Protein AF-A0A917HAN1-F1 (afdb_monomer)

Radius of gyration: 18.53 Å; Cα contacts (8 Å, |Δi|>4): 68; chains: 1; bounding box: 52×40×46 Å

Structure (mmCIF, N/CA/C/O backbone):
data_AF-A0A917HAN1-F1
#
_entry.id   AF-A0A917HAN1-F1
#
loop_
_atom_site.group_PDB
_atom_site.id
_atom_site.type_symbol
_atom_site.label_atom_id
_atom_site.label_alt_id
_atom_site.label_comp_id
_atom_site.label_asym_id
_atom_site.label_entity_id
_atom_site.label_seq_id
_atom_site.pdbx_PDB_ins_code
_atom_site.Cartn_x
_atom_site.Cartn_y
_atom_site.Cartn_z
_atom_site.occupancy
_atom_site.B_iso_or_equiv
_atom_site.auth_seq_id
_atom_site.auth_comp_id
_atom_site.auth_asym_id
_atom_site.auth_atom_id
_atom_site.pdbx_PDB_model_num
ATOM 1 N N . MET A 1 1 ? 40.066 26.764 22.106 1.00 54.22 1 MET A N 1
ATOM 2 C CA . MET A 1 1 ? 39.830 26.076 20.815 1.00 54.22 1 MET A CA 1
ATOM 3 C C . MET A 1 1 ? 39.173 24.705 21.042 1.00 54.22 1 MET A C 1
ATOM 5 O O . MET A 1 1 ? 39.682 23.710 20.558 1.00 54.22 1 MET A O 1
ATOM 9 N N . GLN A 1 2 ? 38.063 24.633 21.789 1.00 56.31 2 GLN A N 1
ATOM 10 C CA . GLN A 1 2 ? 37.348 23.367 22.074 1.00 56.31 2 GLN A CA 1
ATOM 11 C C . GLN A 1 2 ? 35.949 23.308 21.438 1.00 56.31 2 GLN A C 1
ATOM 13 O O . GLN A 1 2 ? 35.442 22.228 21.188 1.00 56.31 2 GLN A O 1
ATOM 18 N N . PHE A 1 3 ? 35.387 24.451 21.035 1.00 52.94 3 PHE A N 1
ATOM 19 C CA . PHE A 1 3 ? 34.077 24.529 20.375 1.00 52.94 3 PHE A CA 1
ATOM 20 C C . PHE A 1 3 ? 34.024 23.930 18.957 1.00 52.94 3 PHE A C 1
ATOM 22 O O . PHE A 1 3 ? 32.941 23.707 18.430 1.00 52.94 3 PHE A O 1
ATOM 29 N N . ARG A 1 4 ? 35.175 23.685 18.310 1.00 56.06 4 ARG A N 1
ATOM 30 C CA . ARG A 1 4 ? 35.217 23.111 16.952 1.00 56.06 4 ARG A CA 1
ATOM 31 C C . ARG A 1 4 ? 35.149 21.580 16.923 1.00 56.06 4 ARG A C 1
ATOM 33 O O . ARG A 1 4 ? 34.625 21.057 15.953 1.00 56.06 4 ARG A O 1
ATOM 40 N N . GLN A 1 5 ? 35.589 20.878 17.971 1.00 49.91 5 GLN A N 1
ATOM 41 C CA . GLN A 1 5 ? 35.531 19.404 17.991 1.00 49.91 5 GLN A CA 1
ATOM 42 C C . GLN A 1 5 ? 34.136 18.858 18.342 1.00 49.91 5 GLN A C 1
ATOM 44 O O . GLN A 1 5 ? 33.772 17.771 17.900 1.00 49.91 5 GLN A O 1
ATOM 49 N N . GLU A 1 6 ? 33.310 19.622 19.063 1.00 51.34 6 GLU A N 1
ATOM 50 C CA . GLU A 1 6 ? 31.927 19.210 19.360 1.00 51.34 6 GLU A CA 1
ATOM 51 C C . GLU A 1 6 ? 30.994 19.365 18.148 1.00 51.34 6 GLU A C 1
ATOM 53 O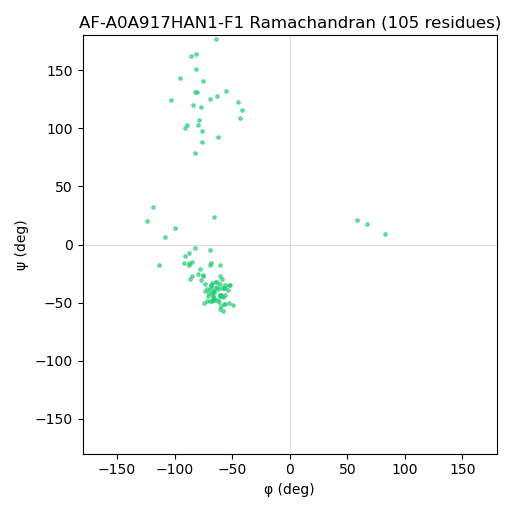 O . GLU A 1 6 ? 30.030 18.616 18.008 1.00 51.34 6 GLU A O 1
ATOM 58 N N . MET A 1 7 ? 31.307 20.286 17.231 1.00 52.91 7 MET A N 1
ATOM 59 C CA . MET A 1 7 ? 30.533 20.485 16.000 1.00 52.91 7 MET A CA 1
ATOM 60 C C . MET A 1 7 ? 30.828 19.404 14.951 1.00 52.91 7 MET A C 1
ATOM 62 O O . MET A 1 7 ? 29.927 19.033 14.213 1.00 52.91 7 MET A O 1
ATOM 66 N N . GLU A 1 8 ? 32.042 18.845 14.907 1.00 49.50 8 GLU A N 1
ATOM 67 C CA . GLU A 1 8 ? 32.395 17.775 13.955 1.00 49.50 8 GLU A CA 1
ATOM 68 C C . GLU A 1 8 ? 31.807 16.411 14.345 1.00 49.50 8 GLU A C 1
ATOM 70 O O . GLU A 1 8 ? 31.491 15.607 13.473 1.00 49.50 8 GLU A O 1
ATOM 75 N N . THR A 1 9 ? 31.558 16.168 15.636 1.00 48.19 9 THR A N 1
ATOM 76 C CA . THR A 1 9 ? 30.936 14.906 16.085 1.00 48.19 9 THR A CA 1
ATOM 77 C C . THR A 1 9 ? 29.421 14.886 15.843 1.00 48.19 9 THR A C 1
ATOM 79 O O . THR A 1 9 ? 28.827 13.817 15.740 1.00 48.19 9 THR A O 1
ATOM 82 N N . LYS A 1 10 ? 28.778 16.054 15.699 1.00 47.78 10 LYS A N 1
ATOM 83 C CA . LYS A 1 10 ? 27.331 16.145 15.448 1.00 47.78 10 LYS A CA 1
ATOM 84 C C . LYS A 1 10 ? 26.952 16.012 13.966 1.00 47.78 10 LYS A C 1
ATOM 86 O O . LYS A 1 10 ? 25.793 15.770 13.664 1.00 47.78 10 LYS A O 1
ATOM 91 N N . VAL A 1 11 ? 27.912 16.145 13.048 1.00 50.28 11 V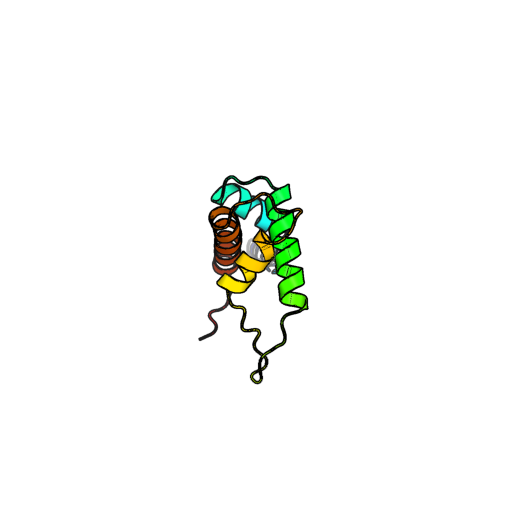AL A N 1
ATOM 92 C CA . VAL A 1 11 ? 27.660 16.108 11.592 1.00 50.28 11 VAL A CA 1
ATOM 93 C C . VAL A 1 11 ? 27.782 14.686 11.012 1.00 50.28 11 VAL A C 1
ATOM 95 O O . VAL A 1 11 ? 27.379 14.443 9.882 1.00 50.28 11 VAL A O 1
ATOM 98 N N . MET A 1 12 ? 28.274 13.708 11.781 1.00 46.81 12 MET A N 1
ATOM 99 C CA . MET A 1 12 ? 28.539 12.344 11.288 1.00 46.81 12 MET A CA 1
ATOM 100 C C . MET A 1 12 ? 27.454 11.303 11.628 1.00 46.81 12 MET A C 1
ATOM 102 O O . MET A 1 12 ? 27.697 10.111 11.466 1.00 46.81 12 MET A O 1
ATOM 106 N N . THR A 1 13 ? 26.258 11.711 12.070 1.00 46.03 13 THR A N 1
ATOM 107 C CA . THR A 1 13 ? 25.138 10.779 12.352 1.00 46.03 13 THR A CA 1
ATOM 108 C C . THR A 1 13 ? 23.849 11.101 11.598 1.00 46.03 13 THR A C 1
ATOM 110 O O . THR A 1 13 ? 22.781 10.653 11.999 1.00 46.03 13 THR A O 1
ATOM 113 N N . GLU A 1 14 ? 23.930 11.859 10.506 1.00 46.66 14 GLU A N 1
ATOM 114 C CA . GLU A 1 14 ? 22.801 12.085 9.589 1.00 46.66 14 GLU A CA 1
ATOM 115 C C . GLU A 1 14 ? 23.120 11.559 8.184 1.00 46.66 14 GLU A C 1
ATOM 117 O O . GLU A 1 14 ? 22.655 12.079 7.176 1.00 46.66 14 GLU A O 1
ATOM 122 N N . GLN A 1 15 ? 23.904 10.482 8.102 1.00 41.81 15 GLN A N 1
ATOM 123 C CA . GLN A 1 15 ? 23.774 9.572 6.970 1.00 41.81 15 GLN A CA 1
ATOM 124 C C . GLN A 1 15 ? 22.512 8.761 7.243 1.00 41.81 15 GLN A C 1
ATOM 126 O O . GLN A 1 15 ? 22.548 7.758 7.958 1.00 41.81 15 GLN A O 1
ATOM 131 N N . GLY A 1 16 ? 21.382 9.310 6.785 1.00 43.94 16 GLY A N 1
ATOM 132 C CA . GLY A 1 16 ? 20.089 8.652 6.807 1.00 43.94 16 GLY A CA 1
ATOM 133 C C . GLY A 1 16 ? 20.274 7.227 6.318 1.00 43.94 16 GLY A C 1
ATOM 134 O O . GLY A 1 16 ? 20.832 6.990 5.253 1.00 43.94 16 GLY A O 1
ATOM 135 N N . ASN A 1 17 ? 19.883 6.280 7.156 1.00 42.44 17 ASN A N 1
ATOM 136 C CA . ASN A 1 17 ? 19.785 4.893 6.770 1.00 42.44 17 ASN A CA 1
ATOM 137 C C . ASN A 1 17 ? 18.731 4.844 5.653 1.00 42.44 17 ASN A C 1
ATOM 139 O O . ASN A 1 17 ? 17.545 4.761 5.952 1.00 42.44 17 ASN A O 1
ATOM 143 N N . GLU A 1 18 ? 19.143 4.941 4.385 1.00 49.47 18 GLU A N 1
ATOM 144 C CA . GLU A 1 18 ? 18.312 4.812 3.167 1.00 49.47 18 GLU A CA 1
ATOM 145 C C . GLU A 1 18 ? 17.750 3.385 3.006 1.00 49.47 18 GLU A C 1
ATOM 147 O O . GLU A 1 18 ? 17.438 2.909 1.921 1.00 49.47 18 GLU A O 1
ATOM 152 N N . GLN A 1 19 ? 17.639 2.663 4.114 1.00 52.78 19 GLN A N 1
ATOM 153 C CA . GLN A 1 19 ? 16.905 1.434 4.227 1.00 52.78 19 GLN A CA 1
ATOM 154 C C . GLN A 1 19 ? 15.489 1.839 4.618 1.00 52.78 19 GLN A C 1
ATOM 156 O O . GLN A 1 19 ? 15.244 2.221 5.764 1.00 52.78 19 GLN A O 1
ATOM 161 N N . VAL A 1 20 ? 14.577 1.805 3.645 1.00 62.44 20 VAL A N 1
ATOM 162 C CA . VAL A 1 20 ? 13.135 1.959 3.871 1.00 62.44 20 VAL A CA 1
ATOM 163 C C . VAL A 1 20 ? 12.759 1.180 5.124 1.00 62.44 20 VAL A C 1
ATOM 165 O O . VAL A 1 20 ? 12.907 -0.042 5.180 1.00 62.44 20 VAL A O 1
ATOM 168 N N . ASN A 1 21 ? 12.305 1.885 6.155 1.00 81.44 21 ASN A N 1
ATOM 169 C CA . ASN A 1 21 ? 11.780 1.220 7.329 1.00 81.44 21 ASN A CA 1
ATOM 170 C C . ASN A 1 21 ? 10.348 0.782 7.017 1.00 81.44 21 ASN A C 1
A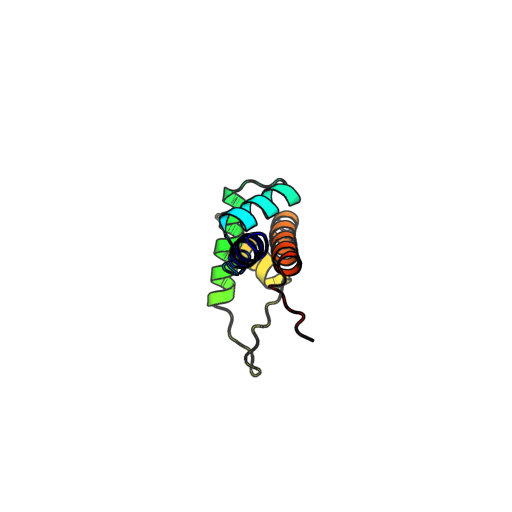TOM 172 O O . ASN A 1 21 ? 9.433 1.601 7.038 1.00 81.44 21 ASN A O 1
ATOM 176 N N . GLU A 1 22 ? 10.155 -0.508 6.740 1.00 81.44 22 GLU A N 1
ATOM 177 C CA . GLU A 1 22 ? 8.834 -1.086 6.459 1.00 81.44 22 GLU A CA 1
ATOM 178 C C . GLU A 1 22 ? 7.806 -0.732 7.545 1.00 81.44 22 GLU A C 1
ATOM 180 O O . GLU A 1 22 ? 6.640 -0.492 7.248 1.00 81.44 22 GLU A O 1
ATOM 185 N N . GLN A 1 23 ? 8.222 -0.644 8.815 1.00 87.31 23 GLN A N 1
ATOM 186 C CA . GLN A 1 23 ? 7.313 -0.267 9.900 1.00 87.31 23 GLN A CA 1
ATOM 187 C C . GLN A 1 23 ? 6.870 1.195 9.808 1.00 87.31 23 GLN A C 1
ATOM 189 O O . GLN A 1 23 ? 5.732 1.499 10.159 1.00 87.31 23 GLN A O 1
ATOM 194 N N . GLU A 1 24 ? 7.754 2.081 9.353 1.00 88.00 24 GLU A N 1
ATOM 195 C CA . GLU A 1 24 ? 7.452 3.498 9.140 1.00 88.00 24 GLU A CA 1
ATOM 196 C C . GLU A 1 24 ? 6.527 3.677 7.933 1.00 88.00 24 GLU A C 1
ATOM 198 O O . GLU A 1 24 ? 5.519 4.365 8.052 1.00 88.00 24 GLU A O 1
ATOM 203 N N . LEU A 1 25 ? 6.798 2.976 6.826 1.00 89.25 25 LEU A N 1
ATOM 204 C CA . LEU A 1 25 ? 5.931 2.944 5.643 1.00 89.25 25 LEU A CA 1
ATOM 205 C C . LEU A 1 25 ? 4.512 2.484 6.005 1.00 89.25 25 LEU A C 1
ATOM 207 O O . LEU A 1 25 ? 3.533 3.165 5.716 1.00 89.25 25 LEU A O 1
ATOM 211 N N . ILE A 1 26 ? 4.390 1.357 6.710 1.00 91.94 26 ILE A N 1
ATOM 212 C CA . ILE A 1 26 ? 3.082 0.821 7.106 1.00 91.94 26 ILE A CA 1
ATOM 213 C C . ILE A 1 26 ? 2.333 1.795 8.027 1.00 91.94 26 ILE A C 1
ATOM 215 O O . ILE A 1 26 ? 1.112 1.926 7.922 1.00 91.94 26 ILE A O 1
ATOM 219 N N . GLN A 1 27 ? 3.040 2.476 8.935 1.00 91.75 27 GLN A N 1
ATOM 220 C CA . GLN A 1 27 ? 2.434 3.500 9.788 1.00 91.75 27 GLN A CA 1
ATOM 221 C C . GLN A 1 27 ? 1.984 4.716 8.979 1.00 91.75 27 GLN A C 1
ATOM 223 O O . GLN A 1 27 ? 0.854 5.159 9.167 1.00 91.75 27 GLN A O 1
ATOM 228 N N . TYR A 1 28 ? 2.808 5.201 8.050 1.00 93.06 28 TYR A N 1
ATOM 229 C CA . TYR A 1 28 ? 2.462 6.306 7.160 1.00 93.06 28 TYR A CA 1
ATOM 230 C C . TYR A 1 28 ? 1.196 5.995 6.358 1.00 93.06 28 TYR A C 1
ATOM 232 O O . TYR A 1 28 ? 0.224 6.748 6.421 1.00 93.06 28 TYR A O 1
ATOM 240 N N . ILE A 1 29 ? 1.147 4.836 5.694 1.00 93.50 29 ILE A N 1
ATOM 241 C CA . ILE A 1 29 ? -0.027 4.410 4.925 1.00 93.50 29 ILE A CA 1
ATOM 242 C C . ILE A 1 29 ? -1.256 4.306 5.835 1.00 93.50 29 ILE A C 1
ATOM 244 O O . ILE A 1 29 ? -2.338 4.763 5.467 1.00 93.50 29 ILE A O 1
ATOM 248 N N . ALA A 1 30 ? -1.122 3.741 7.040 1.00 94.19 30 ALA A N 1
ATOM 249 C CA . ALA A 1 30 ? -2.235 3.644 7.987 1.00 94.19 30 ALA A CA 1
ATOM 250 C C . ALA A 1 30 ? -2.740 5.027 8.426 1.00 94.19 30 ALA A C 1
ATOM 252 O O . ALA A 1 30 ? -3.946 5.234 8.592 1.00 94.19 30 ALA A O 1
ATOM 253 N N . GLU A 1 31 ? -1.839 5.993 8.594 1.00 94.00 31 GLU A N 1
ATOM 254 C CA . GLU A 1 31 ? -2.187 7.368 8.929 1.00 94.00 31 GLU A CA 1
ATOM 255 C C . GLU A 1 31 ? -2.881 8.096 7.773 1.00 94.00 31 GLU A C 1
ATOM 257 O O . GLU A 1 31 ? -3.849 8.815 8.043 1.00 94.00 31 GLU A O 1
ATOM 262 N N . GLN A 1 32 ? -2.467 7.877 6.523 1.00 93.44 32 GLN A N 1
ATOM 263 C CA . GLN A 1 32 ? -3.087 8.497 5.345 1.00 93.44 32 GLN A CA 1
ATOM 264 C C . GLN A 1 32 ? -4.439 7.863 4.998 1.00 93.44 32 GLN A C 1
ATOM 266 O O . GLN A 1 32 ? -5.453 8.550 4.885 1.00 93.44 32 GLN A O 1
ATOM 271 N N . THR A 1 33 ? -4.483 6.535 4.911 1.00 92.44 33 THR A N 1
ATOM 272 C CA . THR A 1 33 ? -5.652 5.784 4.417 1.00 92.44 33 THR A CA 1
ATOM 273 C C . THR A 1 33 ? -6.679 5.463 5.503 1.00 92.44 33 THR A C 1
ATOM 275 O O . THR A 1 33 ? -7.825 5.126 5.204 1.00 92.44 33 THR A O 1
ATOM 278 N N . LYS A 1 34 ? -6.285 5.545 6.784 1.00 93.56 34 LYS A N 1
ATOM 279 C CA . LYS A 1 34 ? -7.072 5.083 7.945 1.00 93.56 34 LYS A CA 1
ATOM 280 C C . LYS A 1 34 ? -7.441 3.594 7.890 1.00 93.56 34 LYS A C 1
ATOM 282 O O . LYS A 1 34 ? -8.385 3.170 8.562 1.00 93.56 34 LYS A O 1
ATOM 287 N N . LEU A 1 35 ? -6.706 2.801 7.112 1.00 93.25 35 LEU A N 1
ATOM 288 C CA . LEU A 1 35 ? -6.897 1.358 7.000 1.00 93.25 35 LEU A CA 1
ATOM 289 C C . LEU A 1 35 ? -6.134 0.603 8.086 1.00 93.25 35 LEU A C 1
ATOM 291 O O . LEU A 1 35 ? -5.237 1.127 8.749 1.00 93.25 35 LEU A O 1
ATOM 295 N N . ASP A 1 36 ? -6.527 -0.649 8.305 1.00 93.31 36 ASP A N 1
ATOM 296 C CA . ASP A 1 36 ? -5.865 -1.478 9.295 1.00 93.31 36 ASP A CA 1
ATOM 297 C C . ASP A 1 36 ? -4.500 -1.969 8.795 1.00 93.31 36 ASP A C 1
ATOM 299 O O . ASP A 1 36 ? -4.326 -2.376 7.647 1.00 93.31 36 ASP A O 1
ATOM 303 N N . VAL A 1 37 ? -3.537 -1.988 9.716 1.00 92.56 37 VAL A N 1
ATOM 304 C CA . VAL A 1 37 ? -2.148 -2.403 9.477 1.00 92.56 37 VAL A CA 1
ATOM 305 C C . VAL A 1 37 ? -2.048 -3.783 8.821 1.00 92.56 37 VAL A C 1
ATOM 307 O O . VAL A 1 37 ? -1.155 -4.004 8.009 1.00 92.56 37 VAL A O 1
ATOM 310 N N . LYS A 1 38 ? -2.948 -4.723 9.145 1.00 92.69 38 LYS A N 1
ATOM 311 C CA . LYS A 1 38 ? -2.887 -6.082 8.587 1.00 92.69 38 LYS A CA 1
ATOM 312 C C . LYS A 1 38 ? -3.312 -6.105 7.124 1.00 92.69 38 LYS A C 1
ATOM 314 O O . LYS A 1 38 ? -2.695 -6.820 6.342 1.00 92.69 38 LYS A O 1
ATOM 319 N N . SER A 1 39 ? -4.339 -5.343 6.761 1.00 92.88 39 SER A N 1
ATOM 320 C CA . SER A 1 39 ? -4.767 -5.193 5.373 1.00 92.88 39 SER A CA 1
ATOM 321 C C . SER A 1 39 ? -3.706 -4.471 4.547 1.00 92.88 39 SER A C 1
ATOM 323 O O . SER A 1 39 ? -3.400 -4.933 3.456 1.00 92.88 39 SER A O 1
ATOM 325 N N . ILE A 1 40 ? -3.070 -3.429 5.096 1.00 93.94 40 ILE A N 1
ATOM 326 C CA . ILE A 1 40 ? -1.945 -2.735 4.444 1.00 93.94 40 ILE A CA 1
ATOM 327 C C . ILE A 1 40 ? -0.793 -3.709 4.182 1.00 93.94 40 ILE A C 1
ATOM 329 O O . ILE A 1 40 ? -0.372 -3.880 3.046 1.00 93.94 40 ILE A O 1
ATOM 333 N N . GLN A 1 41 ? -0.344 -4.436 5.209 1.00 93.81 41 GLN A N 1
ATOM 334 C CA . GLN A 1 41 ? 0.700 -5.457 5.060 1.00 93.81 41 GLN A CA 1
ATOM 335 C C . GLN A 1 41 ? 0.350 -6.527 4.022 1.00 93.81 41 GLN A C 1
ATOM 337 O O . GLN A 1 41 ? 1.235 -7.059 3.356 1.00 93.81 41 GLN A O 1
ATOM 342 N N . LEU A 1 42 ? -0.930 -6.888 3.916 1.00 94.69 42 LEU A N 1
ATOM 343 C CA . LEU A 1 42 ? -1.378 -7.879 2.952 1.00 94.69 42 LEU A CA 1
ATOM 344 C C . LEU A 1 42 ? -1.297 -7.353 1.515 1.00 94.69 42 LEU A C 1
ATOM 346 O O . LEU A 1 42 ? -0.857 -8.096 0.641 1.00 94.69 42 LEU A O 1
ATOM 350 N N . VAL A 1 43 ? -1.692 -6.097 1.294 1.00 94.50 43 VAL A N 1
ATOM 351 C CA . VAL A 1 43 ? -1.583 -5.416 -0.003 1.00 94.50 43 VAL A CA 1
ATOM 352 C C . VAL A 1 43 ? -0.119 -5.330 -0.432 1.00 94.50 43 VAL A C 1
ATOM 354 O O . VAL A 1 43 ? 0.221 -5.930 -1.449 1.00 94.50 43 VAL A O 1
ATOM 357 N N . LEU A 1 44 ? 0.755 -4.755 0.404 1.00 92.62 44 LEU A N 1
ATOM 358 C CA . LEU A 1 44 ? 2.198 -4.625 0.128 1.00 92.62 44 LEU A CA 1
ATOM 359 C C . LEU A 1 44 ? 2.863 -5.979 -0.169 1.00 92.62 44 LEU A C 1
ATOM 361 O O . LEU A 1 44 ? 3.717 -6.128 -1.038 1.00 92.62 44 LEU A O 1
ATOM 365 N N . LYS A 1 45 ? 2.444 -7.037 0.535 1.00 93.25 45 LYS A N 1
ATOM 366 C CA . LYS A 1 45 ? 2.946 -8.393 0.282 1.00 93.25 45 LYS A CA 1
ATOM 367 C C . LYS A 1 45 ? 2.538 -8.921 -1.096 1.00 93.25 45 LYS A C 1
ATOM 369 O O . LYS A 1 45 ? 3.311 -9.646 -1.727 1.00 93.25 45 LYS A O 1
ATOM 374 N N . HIS A 1 46 ? 1.299 -8.673 -1.518 1.00 94.00 46 HIS A N 1
ATOM 375 C CA . HIS A 1 46 ? 0.818 -9.118 -2.827 1.00 94.00 46 HIS A CA 1
ATOM 376 C C . HIS A 1 46 ? 1.443 -8.305 -3.950 1.00 94.00 46 HIS A C 1
ATOM 378 O O . HIS A 1 46 ? 1.811 -8.905 -4.958 1.00 94.00 46 HIS A O 1
ATOM 384 N N . GLU A 1 47 ? 1.623 -7.007 -3.740 1.00 90.50 47 GLU A N 1
ATOM 385 C CA . GLU A 1 47 ? 2.368 -6.125 -4.629 1.00 90.50 47 GLU A CA 1
ATOM 386 C C . GLU A 1 47 ? 3.802 -6.606 -4.818 1.00 90.50 47 GLU A C 1
ATOM 388 O O . GLU A 1 47 ? 4.164 -6.948 -5.937 1.00 90.50 47 GLU A O 1
ATOM 393 N N . GLN A 1 48 ? 4.593 -6.770 -3.752 1.00 88.62 48 GLN A N 1
ATOM 394 C CA . GLN A 1 48 ? 5.969 -7.265 -3.881 1.00 88.62 48 GLN A CA 1
ATOM 395 C C . GLN A 1 48 ? 6.024 -8.586 -4.660 1.00 88.62 48 GLN A C 1
ATOM 397 O O . GLN A 1 48 ? 6.892 -8.802 -5.500 1.00 88.62 48 GLN A O 1
ATOM 402 N N . LYS A 1 49 ? 5.050 -9.474 -4.436 1.00 89.50 49 LYS A N 1
ATOM 403 C CA . LYS A 1 49 ? 4.949 -10.736 -5.174 1.00 89.50 49 LYS A CA 1
ATOM 404 C C . LYS A 1 49 ? 4.602 -10.544 -6.656 1.00 89.50 49 LYS A C 1
ATOM 406 O O . LYS A 1 49 ? 5.002 -11.370 -7.476 1.00 89.50 49 LYS A O 1
ATOM 411 N N . PHE A 1 50 ? 3.815 -9.526 -6.990 1.00 88.12 50 PHE A N 1
ATOM 412 C CA . PHE A 1 50 ? 3.546 -9.133 -8.369 1.00 88.12 50 PHE A CA 1
ATOM 413 C C . PHE A 1 50 ? 4.828 -8.601 -9.023 1.00 88.12 50 PHE A C 1
ATOM 415 O O . PHE A 1 50 ? 5.214 -9.102 -10.077 1.00 88.12 50 PHE A O 1
ATOM 422 N N . MET A 1 51 ? 5.545 -7.706 -8.336 1.00 82.12 51 MET A N 1
ATOM 423 C CA . MET A 1 51 ? 6.830 -7.133 -8.759 1.00 82.12 51 MET A CA 1
ATOM 424 C C . MET A 1 51 ? 7.902 -8.205 -8.991 1.00 82.12 51 MET A C 1
ATOM 426 O O . MET A 1 51 ? 8.563 -8.204 -10.024 1.00 82.12 51 MET A O 1
ATOM 430 N N . ASP A 1 52 ? 8.029 -9.178 -8.083 1.00 82.38 52 ASP A N 1
ATOM 431 C CA . ASP A 1 52 ? 8.964 -10.308 -8.212 1.00 82.38 52 ASP A CA 1
ATOM 432 C C . ASP A 1 52 ? 8.687 -11.167 -9.463 1.00 82.38 52 ASP A C 1
ATOM 434 O O . ASP A 1 52 ? 9.573 -11.855 -9.977 1.00 82.38 52 ASP A O 1
ATOM 438 N N . GLY A 1 53 ? 7.433 -11.181 -9.924 1.00 74.69 53 GLY A N 1
ATOM 439 C CA . GLY A 1 53 ? 6.997 -11.882 -11.130 1.00 74.69 53 GLY A CA 1
ATOM 440 C C . GLY A 1 53 ? 7.027 -11.022 -12.394 1.00 74.69 53 GLY A C 1
ATOM 441 O O . GLY A 1 53 ? 6.961 -11.580 -13.497 1.00 74.69 53 GLY A O 1
ATOM 442 N N . ALA A 1 54 ? 7.121 -9.700 -12.250 1.00 73.25 54 ALA A N 1
ATOM 443 C CA . ALA A 1 54 ? 7.140 -8.764 -13.356 1.00 73.25 54 ALA A CA 1
ATOM 444 C C . ALA A 1 54 ? 8.454 -8.921 -14.129 1.00 73.25 54 ALA A C 1
ATOM 446 O O . ALA A 1 54 ? 9.558 -8.899 -13.581 1.00 73.25 54 ALA A O 1
ATOM 447 N N . LYS A 1 55 ? 8.339 -9.148 -15.438 1.00 62.22 55 LYS A N 1
ATOM 448 C CA . LYS A 1 55 ? 9.508 -9.235 -16.311 1.00 62.22 55 LYS A CA 1
ATOM 449 C C . LYS A 1 55 ? 9.946 -7.823 -16.650 1.00 62.22 55 LYS A C 1
ATOM 451 O O . LYS A 1 55 ? 9.132 -7.033 -17.112 1.00 62.22 55 LYS A O 1
ATOM 456 N N . THR A 1 56 ? 11.234 -7.545 -16.497 1.00 61.00 56 THR A N 1
ATOM 457 C CA . THR A 1 56 ? 11.842 -6.359 -17.093 1.00 61.00 56 THR A CA 1
ATOM 458 C C . THR A 1 56 ? 11.578 -6.354 -18.599 1.00 61.00 56 THR A C 1
ATOM 460 O O . THR A 1 56 ? 11.730 -7.373 -19.284 1.00 61.00 56 THR A O 1
ATOM 463 N N . ASN A 1 57 ? 11.133 -5.209 -19.106 1.00 59.88 57 ASN A N 1
ATOM 464 C CA . ASN A 1 57 ? 10.939 -4.958 -20.523 1.00 59.88 57 ASN A CA 1
ATOM 465 C C . ASN A 1 57 ? 12.297 -5.024 -21.261 1.00 59.88 57 ASN A C 1
ATOM 467 O O . ASN A 1 57 ? 13.365 -5.206 -20.669 1.00 59.88 57 ASN A O 1
ATOM 471 N N . ALA A 1 58 ? 12.276 -4.884 -22.587 1.00 56.41 58 ALA A N 1
ATOM 472 C CA . ALA A 1 58 ? 13.490 -4.944 -23.406 1.00 56.41 58 ALA A CA 1
ATOM 473 C C . ALA A 1 58 ? 14.531 -3.851 -23.066 1.00 56.41 58 ALA A C 1
ATOM 475 O O . ALA A 1 58 ? 15.700 -4.010 -23.421 1.00 56.41 58 ALA A O 1
ATOM 476 N N . SER A 1 59 ? 14.119 -2.783 -22.376 1.00 61.62 59 SER A N 1
ATOM 477 C CA . SER A 1 59 ? 14.972 -1.694 -21.886 1.00 61.62 59 SER A CA 1
ATOM 478 C C . SER A 1 59 ? 15.581 -1.981 -20.507 1.00 61.62 59 SER A C 1
ATOM 480 O O . SER A 1 59 ? 16.452 -1.241 -20.061 1.00 61.62 59 SER A O 1
ATOM 482 N N . GLY A 1 60 ? 15.182 -3.074 -19.845 1.00 59.34 60 GLY A N 1
ATOM 483 C CA . GLY A 1 60 ? 15.598 -3.390 -18.477 1.00 59.34 60 GLY A CA 1
ATOM 484 C C . GLY A 1 60 ? 14.775 -2.677 -17.400 1.00 59.34 60 GLY A C 1
ATOM 485 O O . GLY A 1 60 ? 15.128 -2.766 -16.228 1.00 59.34 60 GLY A O 1
ATOM 486 N N . GLU A 1 61 ? 13.687 -2.010 -17.782 1.00 60.38 61 GLU A N 1
ATOM 487 C CA . GLU A 1 61 ? 12.757 -1.323 -16.887 1.00 60.38 61 GLU A CA 1
ATOM 488 C C . GLU A 1 61 ? 11.578 -2.240 -16.567 1.00 60.38 61 GLU A C 1
ATOM 490 O O . GLU A 1 61 ? 11.132 -3.029 -17.403 1.00 60.38 61 GLU A O 1
ATOM 495 N N . VAL A 1 62 ? 11.076 -2.176 -15.340 1.00 65.31 62 VAL A N 1
ATOM 496 C CA . VAL A 1 62 ? 9.847 -2.882 -14.985 1.00 65.31 62 VAL A CA 1
ATOM 497 C C . VAL A 1 62 ? 8.696 -1.917 -15.240 1.00 65.31 62 VAL A C 1
ATOM 499 O O . VAL A 1 62 ? 8.457 -1.014 -14.448 1.00 65.31 62 VAL A O 1
ATOM 502 N N . GLU A 1 63 ? 8.018 -2.078 -16.374 1.00 68.56 63 GLU A N 1
ATOM 503 C CA . GLU A 1 63 ? 6.736 -1.415 -16.617 1.00 68.56 63 GLU A CA 1
ATOM 504 C C . GLU A 1 63 ? 5.656 -2.207 -15.878 1.00 68.56 63 GLU A C 1
ATOM 506 O O . GLU A 1 63 ? 5.330 -3.332 -16.264 1.00 68.56 63 GLU A O 1
ATOM 511 N N . ILE A 1 64 ? 5.146 -1.644 -14.785 1.00 76.50 64 ILE A N 1
ATOM 512 C CA . ILE A 1 64 ? 3.970 -2.161 -14.087 1.00 76.50 64 ILE A CA 1
ATOM 513 C C . ILE A 1 64 ? 2.793 -1.278 -14.449 1.00 76.50 64 ILE A C 1
ATOM 515 O O . ILE A 1 64 ? 2.839 -0.066 -14.250 1.00 76.50 64 ILE A O 1
ATOM 519 N N . ASP A 1 65 ? 1.747 -1.904 -14.972 1.00 84.50 65 ASP A N 1
ATOM 520 C CA . ASP A 1 65 ? 0.451 -1.262 -15.094 1.00 84.50 65 ASP A CA 1
ATOM 521 C C . ASP A 1 65 ? -0.220 -1.254 -13.713 1.00 84.50 65 ASP A C 1
ATOM 523 O O . ASP A 1 65 ? -0.455 -2.309 -13.111 1.00 84.50 65 ASP A O 1
ATOM 527 N N . SER A 1 66 ? -0.478 -0.053 -13.197 1.00 82.06 66 SER A N 1
ATOM 528 C CA . SER A 1 66 ? -1.127 0.158 -11.905 1.00 82.06 66 SER A CA 1
ATOM 529 C C . SER A 1 66 ? -2.517 -0.478 -11.857 1.00 82.06 66 SER A C 1
ATOM 531 O O . SER A 1 66 ? -2.869 -1.063 -10.833 1.00 82.06 66 SER A O 1
ATOM 533 N N . ASP A 1 67 ? -3.271 -0.442 -12.961 1.00 87.88 67 ASP A N 1
ATOM 534 C CA . ASP A 1 67 ? -4.613 -1.026 -13.028 1.00 87.88 67 ASP A CA 1
ATOM 535 C C . ASP A 1 67 ? -4.519 -2.559 -12.931 1.00 87.88 67 ASP A C 1
ATOM 537 O O . ASP A 1 67 ? -5.247 -3.190 -12.161 1.00 87.88 67 ASP A O 1
ATOM 541 N N . GLU A 1 68 ? -3.554 -3.177 -13.629 1.00 90.69 68 GLU A N 1
ATOM 542 C CA . GLU A 1 68 ? -3.322 -4.628 -13.541 1.00 90.69 68 GLU A CA 1
ATOM 543 C C . GLU A 1 68 ? -2.868 -5.062 -12.139 1.00 90.69 68 GLU A C 1
ATOM 545 O O . GLU A 1 68 ? -3.261 -6.132 -11.656 1.00 90.69 68 GLU A O 1
ATOM 550 N N . LEU A 1 69 ? -2.043 -4.247 -11.476 1.00 90.06 69 LEU A N 1
ATOM 551 C CA . LEU A 1 69 ? -1.594 -4.490 -10.107 1.00 90.06 69 LEU A CA 1
ATOM 552 C C . LEU A 1 69 ? -2.769 -4.438 -9.121 1.00 90.06 69 LEU A C 1
ATOM 554 O O . LEU A 1 69 ? -2.924 -5.346 -8.295 1.00 90.06 69 LEU A O 1
ATOM 558 N N . VAL A 1 70 ? -3.613 -3.410 -9.220 1.00 93.56 70 VAL A N 1
ATOM 559 C CA . VAL A 1 70 ? -4.803 -3.245 -8.377 1.00 93.56 70 VAL A CA 1
ATOM 560 C C . VAL A 1 70 ? -5.771 -4.409 -8.589 1.00 93.56 70 VAL A C 1
ATOM 562 O O . VAL A 1 70 ? -6.145 -5.071 -7.613 1.00 93.56 70 VAL A O 1
ATOM 565 N N . ASP A 1 71 ? -6.096 -4.744 -9.840 1.00 93.25 71 ASP A N 1
ATOM 566 C CA . ASP A 1 71 ? -6.956 -5.881 -10.194 1.00 93.25 71 ASP A CA 1
ATOM 567 C C . ASP A 1 71 ? -6.415 -7.200 -9.632 1.00 93.25 71 ASP A C 1
ATOM 569 O O . ASP A 1 71 ? -7.148 -8.024 -9.066 1.00 93.25 71 ASP A O 1
ATOM 573 N N . TYR A 1 72 ? -5.102 -7.405 -9.747 1.00 93.75 72 TYR A N 1
ATOM 574 C CA . TYR A 1 72 ? -4.435 -8.577 -9.206 1.00 93.75 72 TYR A CA 1
ATOM 575 C C . TYR A 1 72 ? -4.588 -8.674 -7.684 1.00 93.75 72 TYR A C 1
ATOM 577 O O . TYR A 1 72 ? -4.869 -9.768 -7.181 1.00 93.75 72 TYR A O 1
ATOM 585 N N . ILE A 1 73 ? -4.406 -7.569 -6.951 1.00 93.94 73 ILE A N 1
ATOM 586 C CA . ILE A 1 73 ? -4.496 -7.526 -5.485 1.00 93.94 73 ILE A CA 1
ATOM 587 C C . ILE A 1 73 ? -5.945 -7.725 -5.032 1.00 93.94 73 ILE A C 1
ATOM 589 O O . ILE A 1 73 ? -6.202 -8.577 -4.179 1.00 93.94 73 ILE A O 1
ATOM 593 N N . VAL A 1 74 ? -6.901 -7.001 -5.617 1.00 94.31 74 VAL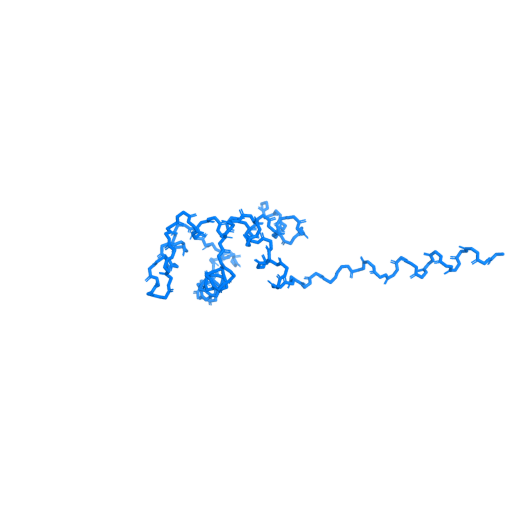 A N 1
ATOM 594 C CA . VAL A 1 74 ? -8.336 -7.112 -5.291 1.00 94.31 74 VAL A CA 1
ATOM 595 C C . VAL A 1 74 ? -8.868 -8.510 -5.622 1.00 94.31 74 VAL A C 1
ATOM 597 O O . VAL A 1 74 ? -9.709 -9.052 -4.903 1.00 94.31 74 VAL A O 1
ATOM 600 N N . GLY A 1 75 ? -8.328 -9.158 -6.657 1.00 92.31 75 GLY A N 1
ATOM 601 C CA . GLY A 1 75 ? -8.649 -10.537 -7.021 1.00 92.31 75 GLY A CA 1
ATOM 602 C C . GLY A 1 75 ? -8.153 -11.602 -6.030 1.00 92.31 75 GLY A C 1
ATOM 603 O O . GLY A 1 75 ? -8.434 -12.794 -6.213 1.00 92.31 75 GLY A O 1
ATOM 604 N N . ARG A 1 76 ? -7.398 -11.232 -4.984 1.00 93.56 76 ARG A N 1
ATOM 605 C CA . ARG A 1 76 ? -6.891 -12.180 -3.985 1.00 93.56 76 ARG A CA 1
ATOM 606 C C . ARG A 1 76 ? -7.951 -12.503 -2.926 1.00 93.56 76 ARG A C 1
ATOM 608 O O . ARG A 1 76 ? -8.529 -11.607 -2.326 1.00 93.56 76 ARG A O 1
ATOM 615 N N . PRO A 1 77 ? -8.181 -13.792 -2.611 1.00 91.44 77 PRO A N 1
ATOM 616 C CA . PRO A 1 77 ? -9.266 -14.200 -1.712 1.00 91.44 77 PRO A CA 1
ATOM 617 C C . PRO A 1 77 ? -9.056 -13.789 -0.246 1.00 91.44 77 PRO A C 1
ATOM 619 O O . PRO A 1 77 ? -9.994 -13.831 0.550 1.00 91.44 77 PRO A O 1
ATOM 622 N N . ASP A 1 78 ? -7.824 -13.460 0.139 1.00 91.75 78 ASP A N 1
ATOM 623 C CA . ASP A 1 78 ? -7.472 -12.945 1.460 1.00 91.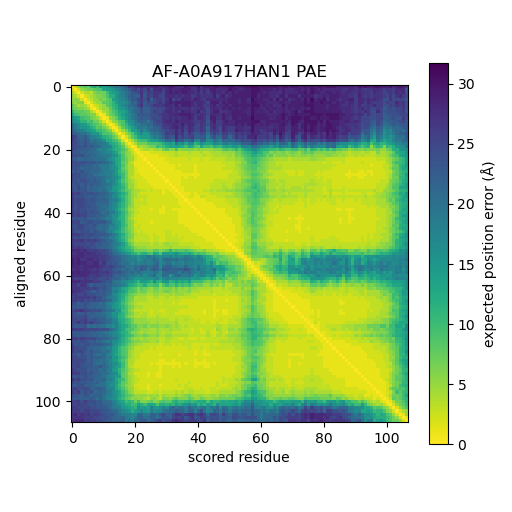75 78 ASP A CA 1
ATOM 624 C C . ASP A 1 78 ? -7.603 -11.416 1.559 1.00 91.75 78 ASP A C 1
ATOM 626 O O . ASP A 1 78 ? -7.701 -10.898 2.674 1.00 91.75 78 ASP A O 1
ATOM 630 N N . VAL A 1 79 ? -7.687 -10.707 0.428 1.00 92.00 79 VAL A N 1
ATOM 631 C CA . VAL A 1 79 ? -7.926 -9.264 0.366 1.00 92.00 79 VAL A CA 1
ATOM 632 C C . VAL A 1 79 ? -9.428 -9.004 0.459 1.00 92.00 79 VAL A C 1
ATOM 634 O O . VAL A 1 79 ? -10.231 -9.492 -0.329 1.00 92.00 79 VAL A O 1
ATOM 637 N N . LYS A 1 80 ? -9.825 -8.249 1.486 1.00 92.06 80 LYS A N 1
ATOM 638 C CA . LYS A 1 80 ? -11.224 -7.844 1.728 1.00 92.06 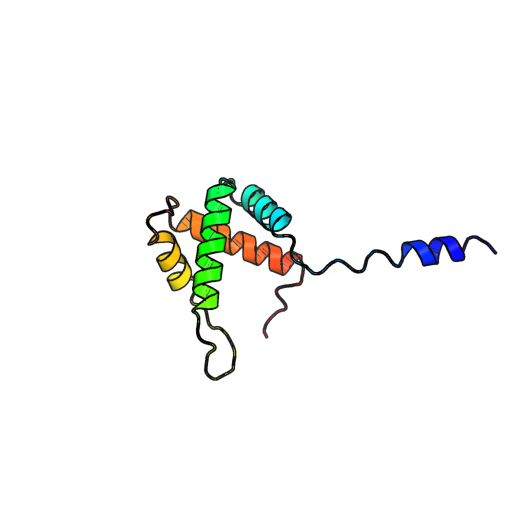80 LYS A CA 1
ATOM 639 C C . LYS A 1 80 ? -11.469 -6.363 1.456 1.00 92.06 80 LYS A C 1
ATOM 641 O O . LYS A 1 80 ? -12.526 -5.841 1.810 1.00 92.06 80 LYS A O 1
ATOM 646 N N . LEU A 1 81 ? -10.459 -5.688 0.925 1.00 92.88 81 LEU A N 1
ATOM 647 C CA . LEU A 1 81 ? -10.528 -4.291 0.545 1.00 92.88 81 LEU A CA 1
ATOM 648 C C . LEU A 1 81 ? -11.198 -4.171 -0.823 1.00 92.88 81 LEU A C 1
ATOM 650 O O . LEU A 1 81 ? -11.146 -5.092 -1.634 1.00 92.88 81 LEU A O 1
ATOM 654 N N . ASP A 1 82 ? -11.856 -3.039 -1.030 1.00 93.38 82 ASP A N 1
ATOM 655 C CA . ASP A 1 82 ? -12.308 -2.619 -2.350 1.00 93.38 82 ASP A CA 1
ATOM 656 C C . ASP A 1 82 ? -11.148 -1.963 -3.114 1.00 93.38 82 ASP A C 1
ATOM 658 O O . ASP A 1 82 ? -10.130 -1.601 -2.523 1.00 93.38 82 ASP A O 1
ATOM 662 N N . GLU A 1 83 ? -11.323 -1.837 -4.426 1.00 93.25 83 GLU A N 1
ATOM 663 C CA . GLU A 1 83 ? -10.364 -1.254 -5.371 1.00 93.25 83 GLU A CA 1
ATOM 664 C C . GLU A 1 83 ? -9.833 0.103 -4.899 1.00 93.25 83 GLU A C 1
ATOM 666 O O . GLU A 1 83 ? -8.634 0.246 -4.689 1.00 93.25 83 GLU A O 1
ATOM 671 N N . LEU A 1 84 ? -10.729 1.033 -4.550 1.00 94.12 84 LEU A N 1
ATOM 672 C CA . LEU A 1 84 ? -10.367 2.371 -4.066 1.00 94.12 84 LEU A CA 1
ATOM 673 C C . LEU A 1 84 ? -9.459 2.346 -2.828 1.00 94.12 84 LEU A C 1
ATOM 675 O O . LEU A 1 84 ? -8.581 3.195 -2.674 1.00 94.12 84 LEU A O 1
ATOM 679 N N . LYS A 1 85 ? -9.668 1.400 -1.904 1.00 94.94 85 LYS A N 1
ATOM 680 C CA . LYS A 1 85 ? -8.802 1.249 -0.724 1.00 94.94 85 LYS A CA 1
ATOM 681 C C . LYS A 1 85 ? -7.448 0.653 -1.067 1.00 94.94 85 LYS A C 1
ATOM 683 O O . LYS A 1 85 ? -6.482 0.991 -0.392 1.00 94.94 85 LYS A O 1
ATOM 688 N N . VAL A 1 86 ? -7.388 -0.251 -2.041 1.00 94.81 86 VAL A N 1
ATOM 689 C CA . VAL A 1 86 ? -6.121 -0.805 -2.530 1.00 94.81 86 VAL A CA 1
ATOM 690 C C . VAL A 1 86 ? -5.326 0.284 -3.245 1.00 94.81 86 VAL A C 1
ATOM 692 O O . VAL A 1 86 ? -4.179 0.501 -2.874 1.00 94.81 86 VAL A O 1
ATOM 695 N N . GLU A 1 87 ? -5.950 1.031 -4.156 1.00 93.94 87 GLU A N 1
ATOM 696 C CA . GLU A 1 87 ? -5.351 2.203 -4.813 1.00 93.94 87 GLU A CA 1
ATOM 697 C C . GLU A 1 87 ? -4.810 3.199 -3.787 1.00 93.94 87 GLU A C 1
ATOM 699 O O . GLU A 1 87 ? -3.636 3.538 -3.815 1.00 93.94 87 GLU A O 1
ATOM 704 N N . SER A 1 88 ? -5.620 3.569 -2.789 1.00 94.88 88 SER A N 1
ATOM 705 C CA . SER A 1 88 ? -5.194 4.508 -1.741 1.00 94.88 88 SER A CA 1
ATOM 706 C C . SER A 1 88 ? -3.964 4.028 -0.956 1.00 94.88 88 SER A C 1
ATOM 708 O O . SER A 1 88 ? -3.225 4.851 -0.420 1.00 94.88 88 SER A O 1
ATOM 710 N N . ILE A 1 89 ? -3.765 2.710 -0.820 1.00 94.62 89 ILE A N 1
ATOM 711 C CA . ILE A 1 89 ? -2.574 2.144 -0.171 1.00 94.62 89 ILE A CA 1
ATOM 712 C C . ILE A 1 89 ? -1.348 2.323 -1.062 1.00 94.62 89 ILE A C 1
ATOM 714 O O . ILE A 1 89 ? -0.332 2.801 -0.563 1.00 94.62 89 ILE A O 1
ATOM 718 N N . LEU A 1 90 ? -1.463 1.965 -2.343 1.00 92.88 90 LEU A N 1
ATOM 719 C CA . LEU A 1 90 ? -0.376 2.059 -3.321 1.00 92.88 90 LEU A CA 1
ATOM 720 C C . LEU A 1 90 ? 0.020 3.523 -3.575 1.00 92.88 90 LEU A C 1
ATOM 722 O O . LEU A 1 90 ? 1.202 3.851 -3.608 1.00 92.88 90 LEU A O 1
ATOM 726 N N . ASP A 1 91 ? -0.957 4.428 -3.651 1.00 92.44 91 ASP A N 1
ATOM 727 C CA . ASP A 1 91 ? -0.716 5.868 -3.777 1.00 92.44 91 ASP A CA 1
ATOM 728 C C . ASP A 1 91 ? 0.041 6.413 -2.557 1.00 92.44 91 ASP A C 1
ATOM 730 O O . ASP A 1 91 ? 1.057 7.091 -2.701 1.00 92.44 91 ASP A O 1
ATOM 734 N N . ALA A 1 92 ? -0.402 6.072 -1.339 1.00 93.88 92 ALA A N 1
ATOM 735 C CA . ALA A 1 92 ? 0.262 6.515 -0.112 1.00 93.88 92 ALA A CA 1
ATOM 736 C C . ALA A 1 92 ? 1.679 5.934 0.034 1.00 93.88 92 ALA A C 1
ATOM 738 O O . ALA A 1 92 ? 2.559 6.566 0.618 1.00 93.88 92 ALA A O 1
ATOM 739 N N . GLU A 1 93 ? 1.918 4.728 -0.469 1.00 91.06 93 GLU A N 1
ATOM 740 C CA . GLU A 1 93 ? 3.259 4.160 -0.545 1.00 91.06 93 GLU A CA 1
ATOM 741 C C . GLU A 1 93 ? 4.152 4.928 -1.519 1.00 91.06 93 GLU A C 1
ATOM 743 O O . GLU A 1 93 ? 5.280 5.290 -1.171 1.00 91.06 93 GLU A O 1
ATOM 748 N N . MET A 1 94 ? 3.640 5.224 -2.712 1.00 87.06 94 MET A N 1
ATOM 749 C CA . MET A 1 94 ? 4.369 6.006 -3.700 1.00 87.06 94 MET A CA 1
ATOM 750 C C . MET A 1 94 ? 4.703 7.406 -3.180 1.00 87.06 94 MET A C 1
ATOM 752 O O . MET A 1 94 ? 5.849 7.842 -3.312 1.00 87.06 94 MET A O 1
ATOM 756 N N . ASP A 1 95 ? 3.754 8.071 -2.519 1.00 89.00 95 ASP A N 1
ATOM 757 C CA . ASP A 1 95 ? 3.969 9.354 -1.845 1.00 89.00 95 ASP A CA 1
ATOM 758 C C . ASP A 1 95 ? 5.067 9.247 -0.778 1.00 89.00 95 ASP A C 1
ATOM 760 O O . ASP A 1 95 ? 5.973 10.080 -0.733 1.00 89.00 95 ASP A O 1
ATOM 764 N N . TYR A 1 96 ? 5.062 8.184 0.035 1.00 87.56 96 TYR A N 1
ATOM 765 C CA . TYR A 1 96 ? 6.114 7.949 1.025 1.00 87.56 96 TYR A CA 1
ATOM 766 C C . TYR A 1 96 ? 7.498 7.790 0.376 1.00 87.56 96 TYR A C 1
ATOM 768 O O . TYR A 1 96 ? 8.483 8.358 0.860 1.00 87.56 96 TYR A O 1
ATOM 776 N N . PHE A 1 97 ? 7.606 7.043 -0.726 1.00 83.88 97 PHE A N 1
ATOM 777 C CA . PHE A 1 97 ? 8.876 6.889 -1.439 1.00 83.88 97 PHE A CA 1
ATOM 778 C C . PHE A 1 97 ? 9.342 8.184 -2.112 1.00 83.88 97 PHE A C 1
ATOM 780 O O . PHE A 1 97 ? 10.549 8.457 -2.118 1.00 83.88 97 PHE A O 1
ATOM 787 N N . MET A 1 98 ? 8.419 8.998 -2.632 1.00 81.69 98 MET A N 1
ATOM 788 C CA . MET A 1 98 ? 8.719 10.332 -3.163 1.00 81.69 98 MET A CA 1
ATOM 789 C C . MET A 1 98 ? 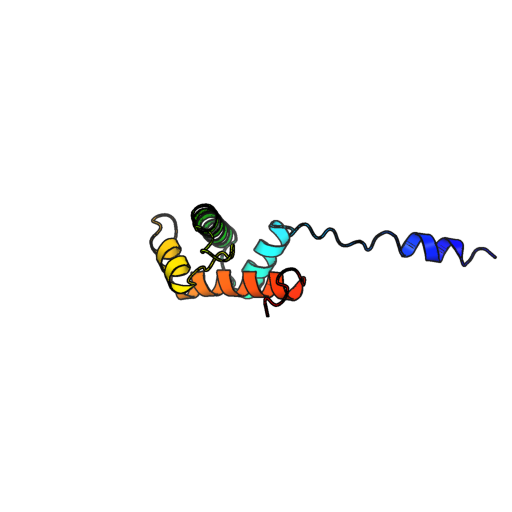9.191 11.285 -2.060 1.00 81.69 98 MET A C 1
ATOM 791 O O . MET A 1 98 ? 10.231 11.927 -2.215 1.00 81.69 98 MET A O 1
ATOM 795 N N . ASP A 1 99 ? 8.503 11.318 -0.917 1.00 80.44 99 ASP A N 1
ATOM 796 C CA . ASP A 1 99 ? 8.849 12.144 0.249 1.00 80.44 99 ASP A CA 1
ATOM 797 C C . ASP A 1 99 ? 10.239 11.805 0.808 1.00 80.44 99 ASP A C 1
ATOM 799 O O . ASP A 1 99 ? 10.974 12.677 1.281 1.00 80.44 99 ASP A O 1
ATOM 803 N N . LYS A 1 100 ? 10.631 10.527 0.738 1.00 75.69 100 LYS A N 1
ATOM 804 C CA . LYS A 1 100 ? 11.960 10.050 1.149 1.00 75.69 100 LYS A CA 1
ATOM 805 C C . LYS A 1 100 ? 13.038 10.247 0.079 1.00 75.69 1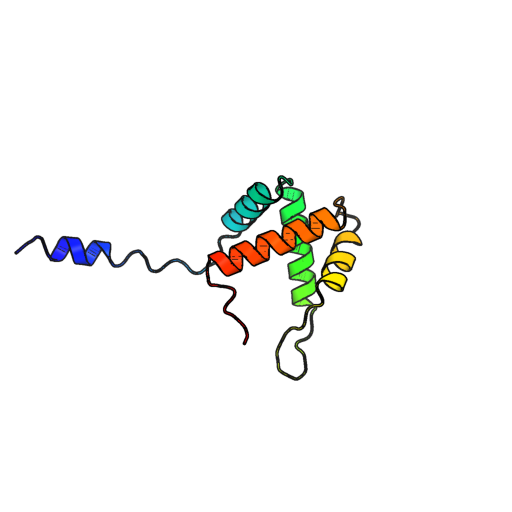00 LYS A C 1
ATOM 807 O O . LYS A 1 100 ? 14.198 9.943 0.348 1.00 75.69 100 LYS A O 1
ATOM 812 N N . GLY A 1 101 ? 12.683 10.747 -1.106 1.00 67.38 101 GLY A N 1
ATOM 813 C CA . GLY A 1 101 ? 13.602 10.917 -2.234 1.00 67.38 101 GLY A CA 1
ATOM 814 C C . GLY A 1 101 ? 14.112 9.597 -2.823 1.00 67.38 101 GLY A C 1
ATOM 815 O O . GLY A 1 101 ? 15.123 9.595 -3.521 1.00 67.38 101 GLY A O 1
ATOM 816 N N . LEU A 1 102 ? 13.437 8.482 -2.526 1.00 63.12 102 LEU A N 1
ATOM 817 C CA . LEU A 1 102 ? 13.777 7.140 -3.009 1.00 63.12 102 LEU A CA 1
ATOM 818 C C . LEU A 1 102 ? 13.138 6.853 -4.369 1.00 63.12 102 LEU A C 1
ATOM 820 O O . LEU A 1 102 ? 13.717 6.141 -5.186 1.00 63.12 102 LEU A O 1
AT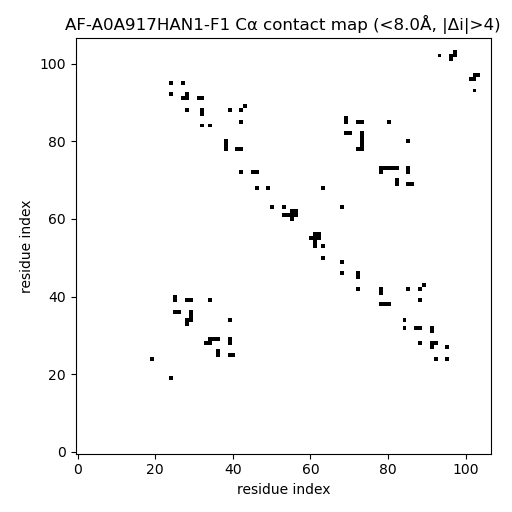OM 824 N N . ALA A 1 103 ? 11.985 7.466 -4.640 1.00 58.25 103 ALA A N 1
ATOM 825 C CA . ALA A 1 103 ? 11.448 7.585 -5.986 1.00 58.25 103 ALA A CA 1
ATOM 826 C C . ALA A 1 103 ? 12.136 8.773 -6.679 1.00 58.25 103 ALA A C 1
ATOM 828 O O . ALA A 1 103 ? 11.621 9.890 -6.733 1.00 58.25 103 ALA A O 1
ATOM 829 N N . GLY A 1 104 ? 13.364 8.552 -7.149 1.00 46.31 104 GLY A N 1
ATOM 830 C CA . GLY A 1 104 ? 14.008 9.472 -8.079 1.00 46.31 104 GLY A CA 1
ATOM 831 C C . GLY A 1 104 ? 13.198 9.511 -9.371 1.00 46.31 104 GLY A C 1
ATOM 832 O O . GLY A 1 104 ? 12.899 8.456 -9.922 1.00 46.31 104 GLY A O 1
ATOM 833 N N . TYR A 1 105 ? 12.839 10.715 -9.824 1.00 42.22 105 TYR A N 1
ATOM 834 C CA . TYR A 1 105 ? 12.244 10.963 -11.137 1.00 42.22 105 TYR A CA 1
ATOM 835 C C . TYR A 1 105 ? 12.985 10.136 -12.194 1.00 42.22 105 TYR A C 1
ATOM 837 O O . TYR A 1 105 ? 14.147 10.413 -12.499 1.00 42.22 105 TYR A O 1
ATOM 845 N N . ILE A 1 106 ? 12.324 9.107 -12.717 1.00 38.78 106 ILE A N 1
ATOM 846 C CA . ILE A 1 106 ? 12.707 8.523 -13.994 1.00 38.78 106 ILE A CA 1
ATOM 847 C C . ILE A 1 106 ? 12.189 9.537 -15.021 1.00 38.78 106 ILE A C 1
ATOM 849 O O . ILE A 1 106 ? 10.982 9.623 -15.242 1.00 38.78 106 ILE A O 1
ATOM 853 N N . ASP A 1 107 ? 13.089 10.405 -15.489 1.00 39.53 107 ASP A N 1
ATOM 854 C CA . ASP A 1 107 ? 12.881 11.298 -16.644 1.00 39.53 107 ASP A CA 1
ATOM 855 C C . ASP A 1 107 ? 12.896 10.487 -17.948 1.00 39.53 107 ASP A C 1
ATOM 857 O O . ASP A 1 107 ? 13.797 9.622 -18.079 1.00 39.53 107 ASP A O 1
#

Organism: NCBI:txid1737354

Foldseek 3Di:
DPVVVVVVVVVPPPPPPPPPDPVVLLVQLCVQLVDDSVLLVLLVVLLVVVVVVFDQDPVRHRDDDPVVSLCSSCPDPPRPDDSVSSSSSVVSSVVVCVVSCVPPDPD

Nearest PDB structures (foldseek):
  8rc2-assembly1_E  TM=4.945E-01  e=8.185E+00  Klebsiella pneumoniae
  5x22-assembly1_F  TM=3.240E-01  e=6.175E+00  Thermus thermophilus HB27

Solvent-accessible surface area (backbone atoms only — not comparable to full-atom values): 6621 Å² total; per-residue (Å²): 141,64,76,65,66,63,56,60,66,68,66,76,75,72,76,71,73,88,62,81,52,64,71,56,51,50,47,52,30,28,68,74,64,70,50,58,63,68,60,51,53,50,49,56,53,47,48,54,54,49,56,76,67,54,65,56,43,100,85,69,46,73,82,74,58,66,67,60,50,47,53,55,45,50,68,33,91,87,48,84,59,55,65,72,58,49,49,47,44,55,52,40,46,51,51,52,33,42,76,69,60,71,54,62,84,84,126

Secondary structure (DSSP, 8-state):
--HHHHHHHHSTT-----S--HHHHHHHHHHHH---HHHHHHHHHHHHHHHHHPPP-TTS-----HHHHHHHHHTSTT----HHHHHHHHHHHHHHHHHTT-S----

pLDDT: mean 77.61, std 18.57, range [38.78, 94.94]

Mean predicted aligned error: 11.05 Å

Sequence (107 aa):
MQFRQEMETKVMTEQGNEQVNEQELIQYIAEQTKLDVKSIQLVLKHEQKFMDGAKTNASGEVEIDSDELVDYIVGRPDVKLDELKVESILDAEMDYFMDKGLAGYID